Protein AF-A0A953PYT5-F1 (afdb_monomer)

Sequence (57 aa):
MFGTYEALQPGQSFELVNDHDPKPLYYQFEFER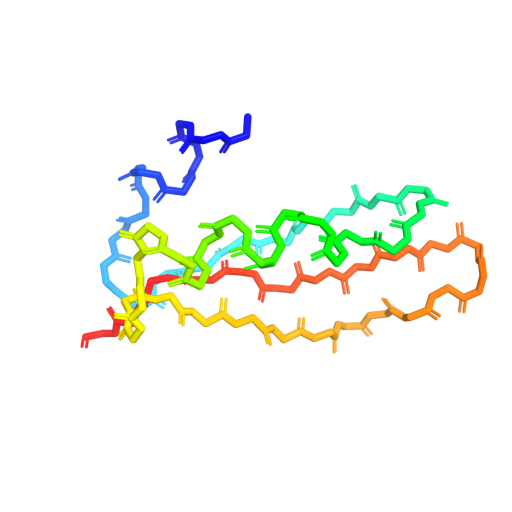RGQFTWDYVESGPEVWRVRMGKVA

Solvent-accessible surface area (backbone atoms only — not comparable to full-atom values): 3367 Å² total; per-residue (Å²): 112,69,68,62,60,70,69,48,53,68,62,33,67,50,77,49,75,38,79,52,81,63,60,70,60,50,52,51,44,45,74,77,40,64,89,48,54,46,81,42,80,78,36,86,48,86,81,46,19,29,30,41,38,28,32,50,108

pLDDT: mean 90.96, std 7.42, range [57.19, 96.5]

Secondary structure (DSSP, 8-state):
-HHHHHTPPTT-EEEEEESS--HHHHHHHHHHHTTTEEEEEEEE-SS-EEEEEEE--

Radius of gyration: 10.99 Å; Cα contacts (8 Å, |Δi|>4): 94; chains: 1; bounding box: 26×21×27 Å

Foldseek 3Di:
DVVVQVPADAPDKDKDKDCADCVVVVVVCCVPPNPQKDWAWPDHDNRMTIIIMHGHD

Nearest PDB structures (foldseek):
  3rrk-assembly1_A  TM=6.123E-01  e=7.874E-01  Meiothermus ruber DSM 1279
  5gar-assembly1_N  TM=5.834E-01  e=1.795E+00  Thermus thermophilus
  3ctr-assembly1_A  TM=5.181E-01  e=5.616E+00  Homo sapiens
  4krw-assembly1_A-2  TM=3.624E-01  e=2.313E+00  Pseudomonas aeruginosa UCBPP-PA14

Structure (mmCIF, N/CA/C/O backbone):
data_AF-A0A953PYT5-F1
#
_entry.id   AF-A0A953PYT5-F1
#
loop_
_atom_site.group_PDB
_atom_site.id
_atom_site.type_symbol
_atom_site.label_atom_id
_atom_site.label_alt_id
_atom_site.label_comp_id
_atom_site.label_asym_id
_atom_site.label_entity_id
_atom_site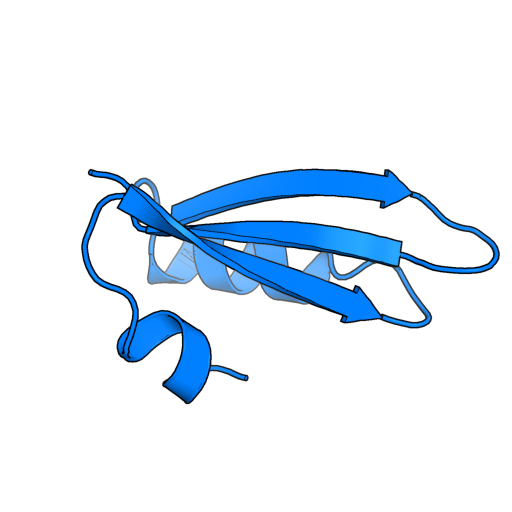.label_seq_id
_atom_site.pdbx_PDB_ins_code
_atom_site.Cartn_x
_atom_site.Cartn_y
_atom_site.Cartn_z
_atom_site.occupancy
_atom_site.B_iso_or_equiv
_atom_site.auth_seq_id
_atom_site.auth_comp_id
_atom_site.auth_asym_id
_atom_site.auth_atom_id
_atom_site.pdbx_PDB_model_num
ATOM 1 N N . MET A 1 1 ? -11.002 0.744 -9.672 1.00 57.19 1 MET A N 1
ATOM 2 C CA . MET A 1 1 ? -10.113 0.340 -8.559 1.00 57.19 1 MET A CA 1
ATOM 3 C C . MET A 1 1 ? -10.527 0.947 -7.219 1.00 57.19 1 MET A C 1
ATOM 5 O O . MET A 1 1 ? -10.676 0.175 -6.287 1.00 57.19 1 MET A O 1
ATOM 9 N N . PHE A 1 2 ? -10.805 2.256 -7.100 1.00 61.16 2 PHE A N 1
ATOM 10 C CA . PHE A 1 2 ? -11.235 2.861 -5.817 1.00 61.16 2 PHE A CA 1
ATOM 11 C C . PHE A 1 2 ? -12.466 2.199 -5.172 1.00 61.16 2 PHE A C 1
ATOM 13 O O . PHE A 1 2 ? -12.429 1.881 -3.988 1.00 61.16 2 PHE A O 1
ATOM 20 N N . GLY A 1 3 ? -13.503 1.883 -5.955 1.00 72.44 3 GLY A N 1
ATOM 21 C CA . GLY A 1 3 ? -14.698 1.208 -5.426 1.00 72.44 3 GLY A CA 1
ATOM 22 C C . GLY A 1 3 ? -14.429 -0.179 -4.823 1.00 72.44 3 GLY A C 1
ATOM 23 O O . GLY A 1 3 ? -15.113 -0.577 -3.886 1.00 72.44 3 GLY A O 1
ATOM 24 N N . THR A 1 4 ? -13.404 -0.898 -5.301 1.00 80.88 4 THR A N 1
ATOM 25 C CA . THR A 1 4 ? -13.014 -2.211 -4.756 1.00 80.88 4 THR A CA 1
ATOM 26 C C . THR A 1 4 ? -12.452 -2.073 -3.347 1.00 80.88 4 THR A C 1
ATOM 28 O O . THR A 1 4 ? -12.828 -2.838 -2.466 1.00 80.88 4 THR A O 1
ATOM 31 N N . TYR A 1 5 ? -11.596 -1.073 -3.119 1.00 84.75 5 TYR A N 1
ATOM 32 C CA . TYR A 1 5 ? -11.069 -0.785 -1.788 1.00 84.75 5 TYR A CA 1
ATOM 33 C C . TYR A 1 5 ? -12.171 -0.294 -0.846 1.00 84.75 5 TYR A C 1
ATOM 35 O O . TYR A 1 5 ? -12.267 -0.757 0.287 1.00 84.75 5 TYR A O 1
ATOM 43 N N . GLU A 1 6 ? -13.041 0.611 -1.299 1.00 84.06 6 GLU A N 1
ATOM 44 C CA . GLU A 1 6 ? -14.112 1.150 -0.453 1.00 84.06 6 GLU A CA 1
ATOM 45 C C . GLU A 1 6 ? -15.093 0.076 0.024 1.00 84.06 6 GLU A C 1
ATOM 47 O O . GLU A 1 6 ? -15.530 0.140 1.175 1.00 84.06 6 GLU A O 1
ATOM 52 N N . ALA A 1 7 ? -15.344 -0.950 -0.792 1.00 88.75 7 ALA A N 1
ATOM 53 C CA . ALA A 1 7 ? -16.202 -2.081 -0.449 1.00 88.75 7 ALA A CA 1
ATOM 54 C C . A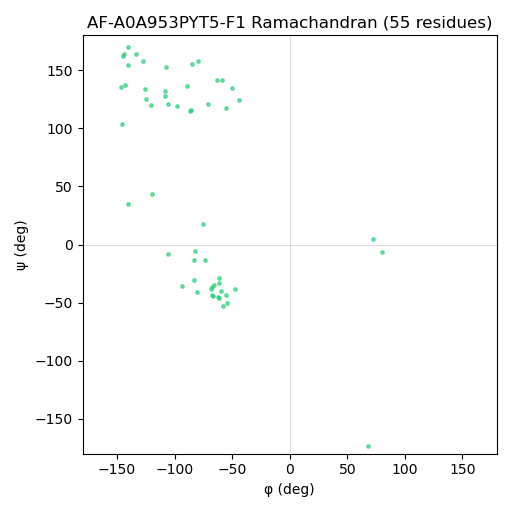LA A 1 7 ? -15.584 -3.084 0.548 1.00 88.75 7 ALA A C 1
ATOM 56 O O . ALA A 1 7 ? -16.316 -3.911 1.091 1.00 88.75 7 ALA A O 1
ATOM 57 N N . LEU A 1 8 ? -14.271 -3.029 0.813 1.00 90.31 8 LEU A N 1
ATOM 58 C CA . LEU A 1 8 ? -13.629 -3.919 1.787 1.00 90.31 8 LEU A CA 1
ATOM 59 C C . LEU A 1 8 ? -14.182 -3.685 3.199 1.00 90.31 8 LEU A C 1
ATOM 61 O O . LEU A 1 8 ? -14.376 -2.544 3.625 1.00 90.31 8 LEU A O 1
ATOM 65 N N . GLN A 1 9 ? -14.361 -4.751 3.968 1.00 91.94 9 GLN A N 1
ATOM 66 C CA . GLN A 1 9 ? -14.501 -4.656 5.422 1.00 91.94 9 GLN A CA 1
ATOM 67 C C . GLN A 1 9 ? -13.115 -4.499 6.083 1.00 91.94 9 GLN A C 1
ATOM 69 O O . GLN A 1 9 ? -12.109 -4.867 5.468 1.00 91.94 9 GLN A O 1
ATOM 74 N N . PRO A 1 10 ? -13.025 -3.958 7.314 1.00 93.00 10 PRO A N 1
ATOM 75 C CA . PRO A 1 10 ? -11.779 -3.960 8.084 1.00 93.00 10 PRO A CA 1
ATOM 76 C C . PRO A 1 10 ? -11.148 -5.360 8.136 1.00 93.00 10 PRO A C 1
ATOM 78 O O . PRO A 1 10 ? -11.850 -6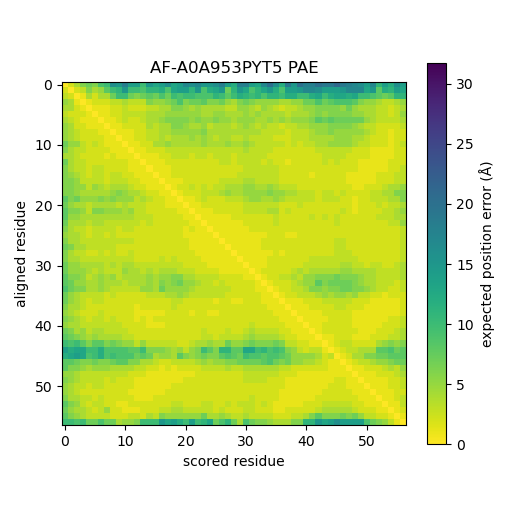.357 8.313 1.00 93.00 10 PRO A O 1
ATOM 81 N N . GLY A 1 11 ? -9.836 -5.445 7.908 1.00 92.19 11 GLY A N 1
ATOM 82 C CA . GLY A 1 11 ? -9.094 -6.707 7.826 1.00 92.19 11 GLY A CA 1
ATOM 83 C C . GLY A 1 11 ? -9.195 -7.452 6.486 1.00 92.19 11 GLY A C 1
ATOM 84 O O . GLY A 1 11 ? -8.481 -8.436 6.290 1.00 92.19 11 GLY A O 1
ATOM 85 N N . GLN A 1 12 ? -10.032 -7.008 5.541 1.00 94.94 12 GLN A N 1
ATOM 86 C CA . GLN A 1 12 ? -10.066 -7.580 4.191 1.00 94.94 12 GLN A CA 1
ATOM 87 C C . GLN A 1 12 ? -9.021 -6.941 3.273 1.00 94.94 12 GLN A C 1
ATOM 89 O O . GLN A 1 12 ? -8.609 -5.795 3.459 1.00 94.94 12 GLN A O 1
ATOM 94 N N . SER A 1 13 ? -8.621 -7.692 2.246 1.00 94.75 13 SER A N 1
ATOM 95 C CA . SER A 1 13 ? -7.666 -7.254 1.228 1.00 94.75 13 SER A CA 1
ATOM 96 C C . SER A 1 13 ? -7.994 -7.822 -0.151 1.00 94.75 13 SER A C 1
ATOM 98 O O . SER A 1 13 ? -8.746 -8.790 -0.277 1.00 94.75 13 SER A O 1
ATOM 100 N N . PHE A 1 14 ? -7.423 -7.212 -1.187 1.00 93.81 14 PHE A N 1
ATOM 101 C CA . PHE A 1 14 ? -7.405 -7.724 -2.555 1.00 93.81 14 PHE A CA 1
ATOM 102 C C . PHE A 1 14 ? -5.995 -7.605 -3.144 1.00 93.81 14 PHE A C 1
ATOM 104 O O . PHE A 1 14 ? -5.149 -6.877 -2.623 1.00 93.81 14 PHE A O 1
ATOM 111 N N . GLU A 1 15 ? -5.744 -8.316 -4.243 1.00 94.31 15 GLU A N 1
ATOM 112 C CA . GLU A 1 15 ? -4.483 -8.228 -4.979 1.00 94.31 15 GLU A CA 1
ATOM 113 C C . 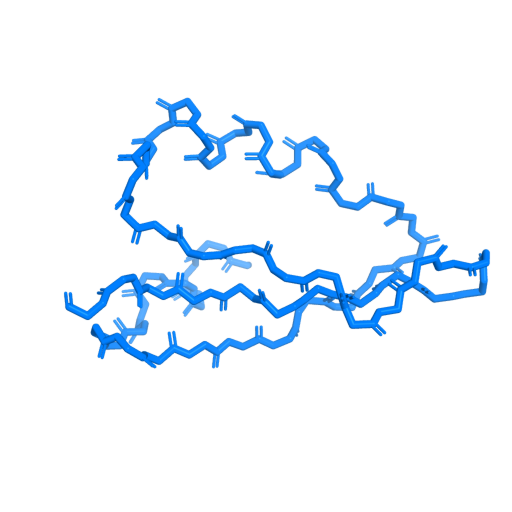GLU A 1 15 ? -4.626 -7.292 -6.182 1.00 94.31 15 GLU A C 1
ATOM 115 O O . GLU A 1 15 ? -5.440 -7.511 -7.080 1.00 94.31 15 GLU A O 1
ATOM 120 N N . LEU A 1 16 ? -3.829 -6.231 -6.179 1.00 92.62 16 LEU A N 1
ATOM 121 C CA . LEU A 1 16 ? -3.607 -5.336 -7.298 1.00 92.62 16 LEU A CA 1
ATOM 122 C C . LEU A 1 16 ? -2.492 -5.920 -8.164 1.00 92.62 16 LEU A C 1
ATOM 124 O O . LEU A 1 16 ? -1.356 -6.021 -7.709 1.00 92.62 16 LEU A O 1
ATOM 128 N N . VAL A 1 17 ? -2.817 -6.280 -9.402 1.00 93.75 17 VAL A N 1
ATOM 129 C CA . VAL A 1 17 ? -1.852 -6.735 -10.409 1.00 93.75 17 VAL A CA 1
ATOM 130 C C . VAL A 1 17 ? -1.704 -5.641 -11.459 1.00 93.75 17 VAL A C 1
ATOM 132 O O . VAL A 1 17 ? -2.711 -5.169 -11.989 1.00 93.75 17 VAL A O 1
ATOM 135 N N . ASN A 1 18 ? -0.472 -5.229 -11.738 1.00 91.75 18 ASN A N 1
ATOM 136 C CA . ASN A 1 18 ? -0.149 -4.140 -12.652 1.00 91.75 18 ASN A CA 1
ATOM 137 C C . ASN A 1 18 ? 1.096 -4.486 -13.490 1.00 91.75 18 ASN A C 1
ATOM 139 O O . ASN A 1 18 ? 1.942 -5.273 -13.063 1.00 91.75 18 ASN A O 1
ATOM 143 N N . ASP A 1 19 ? 1.217 -3.896 -14.676 1.00 92.81 19 ASP A N 1
ATOM 144 C CA . ASP A 1 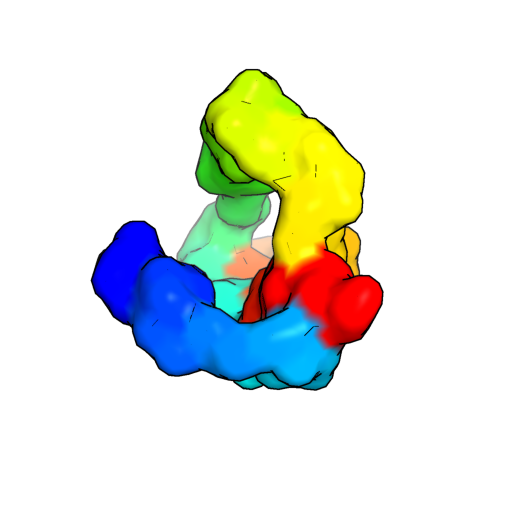19 ? 2.364 -4.073 -15.586 1.00 92.81 19 ASP A CA 1
ATOM 145 C C . ASP A 1 19 ? 3.563 -3.166 -15.230 1.00 92.81 19 ASP A C 1
ATOM 147 O O . ASP A 1 19 ? 4.646 -3.292 -15.795 1.00 92.81 19 ASP A O 1
ATOM 151 N N . HIS A 1 20 ? 3.393 -2.277 -14.250 1.00 92.75 20 HIS A N 1
ATOM 152 C CA . HIS A 1 20 ? 4.426 -1.406 -13.693 1.00 92.75 20 HIS A CA 1
ATOM 153 C C . HIS A 1 20 ? 4.238 -1.218 -12.182 1.00 92.75 20 HIS A C 1
ATOM 155 O O . HIS A 1 20 ? 3.159 -1.474 -11.643 1.00 92.75 20 HIS A O 1
ATOM 161 N N . ASP A 1 21 ? 5.278 -0.724 -11.501 1.00 92.75 21 ASP A N 1
ATOM 162 C CA . ASP A 1 21 ? 5.248 -0.455 -10.061 1.00 92.75 21 ASP A CA 1
ATOM 163 C C . ASP A 1 21 ? 4.077 0.490 -9.695 1.00 92.75 21 ASP A C 1
ATOM 165 O O . ASP A 1 21 ? 4.063 1.648 -10.131 1.00 92.75 21 ASP A O 1
ATOM 169 N N . PRO A 1 22 ? 3.099 0.041 -8.879 1.00 94.25 22 PRO A N 1
ATOM 170 C CA . PRO A 1 22 ? 1.954 0.849 -8.464 1.00 94.25 22 PRO A CA 1
ATOM 171 C C . PRO A 1 22 ? 2.288 1.905 -7.389 1.00 94.25 22 PRO A C 1
ATOM 173 O O . PRO A 1 22 ? 1.387 2.455 -6.751 1.00 94.25 22 PRO A O 1
ATOM 176 N N . LYS A 1 23 ? 3.564 2.247 -7.192 1.00 94.00 23 LYS A N 1
ATOM 177 C CA . LYS A 1 23 ? 4.045 3.285 -6.267 1.00 94.00 23 LYS A CA 1
ATOM 178 C C . LYS A 1 23 ? 3.313 4.641 -6.324 1.00 94.00 23 LYS A C 1
ATO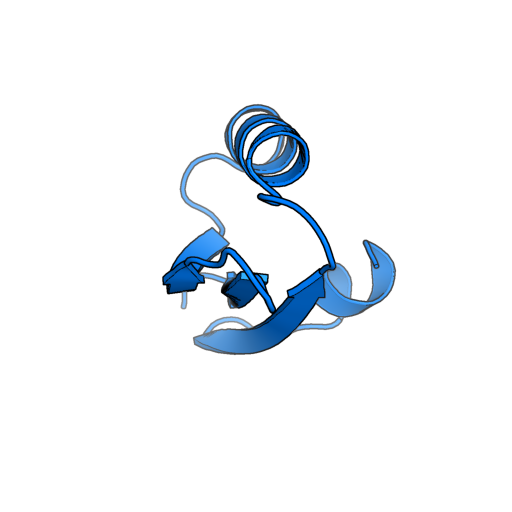M 180 O O . LYS A 1 23 ? 3.094 5.212 -5.253 1.00 94.00 23 LYS A O 1
ATOM 185 N N . PRO A 1 24 ? 2.891 5.189 -7.483 1.00 93.88 24 PRO A N 1
ATOM 186 C CA . PRO A 1 24 ? 2.087 6.415 -7.492 1.00 93.88 24 PRO A CA 1
ATOM 187 C C . PRO A 1 24 ? 0.762 6.260 -6.731 1.00 93.88 24 PRO A C 1
ATOM 189 O O . PRO A 1 24 ? 0.378 7.149 -5.971 1.00 93.88 24 PRO A O 1
ATOM 192 N N . LEU A 1 25 ? 0.103 5.104 -6.873 1.00 91.62 25 LEU A N 1
ATOM 193 C CA . LEU A 1 25 ? -1.138 4.792 -6.163 1.00 91.62 25 LEU A CA 1
ATOM 194 C C . LEU A 1 25 ? -0.891 4.626 -4.658 1.00 91.62 25 LEU A C 1
ATOM 196 O O . LEU A 1 25 ? -1.692 5.104 -3.857 1.00 91.62 25 LEU A O 1
ATOM 200 N N . TYR A 1 26 ? 0.234 4.019 -4.265 1.00 93.44 26 TYR A N 1
ATOM 201 C CA . TYR A 1 26 ? 0.644 3.951 -2.858 1.00 93.44 26 TYR A CA 1
ATOM 202 C C . TYR A 1 26 ? 0.715 5.343 -2.220 1.00 93.44 26 TYR A C 1
ATOM 204 O O . TYR A 1 26 ? 0.126 5.566 -1.164 1.00 93.44 26 TYR A O 1
ATOM 212 N N . TYR A 1 27 ? 1.396 6.297 -2.865 1.00 94.56 27 TYR A N 1
ATOM 213 C CA . TYR A 1 27 ? 1.537 7.648 -2.314 1.00 94.56 27 TYR A CA 1
ATOM 214 C C . TYR A 1 27 ? 0.212 8.401 -2.232 1.00 94.56 27 TYR A C 1
ATOM 216 O O . TYR A 1 27 ? 0.004 9.147 -1.276 1.00 94.56 27 TYR A O 1
ATOM 224 N N . GLN A 1 28 ? -0.693 8.184 -3.188 1.00 93.00 28 GLN A N 1
ATOM 225 C CA . GLN A 1 28 ? -2.039 8.743 -3.108 1.00 93.00 28 GLN A CA 1
ATOM 226 C C . GLN A 1 28 ? -2.784 8.224 -1.870 1.00 93.00 28 GLN A C 1
ATOM 228 O O . GLN A 1 28 ? -3.358 9.010 -1.119 1.00 93.00 28 GLN A O 1
ATOM 233 N N . PHE A 1 29 ? -2.730 6.914 -1.617 1.00 92.38 29 PHE A N 1
ATOM 234 C CA . PHE A 1 29 ? -3.357 6.310 -0.440 1.00 92.38 29 PHE A CA 1
ATOM 235 C C . PHE A 1 29 ? -2.694 6.732 0.871 1.00 92.38 29 PHE A C 1
ATOM 237 O O . PHE A 1 29 ? -3.398 6.938 1.856 1.00 92.38 29 PHE A O 1
ATOM 244 N N . GLU A 1 30 ? -1.370 6.900 0.895 1.00 93.50 30 GLU A N 1
ATOM 245 C CA . GLU A 1 30 ? -0.676 7.462 2.058 1.00 93.50 30 GLU A CA 1
ATOM 246 C C . GLU A 1 30 ? -1.237 8.851 2.371 1.00 93.50 30 GLU A C 1
ATOM 248 O O . GLU A 1 30 ? -1.741 9.074 3.469 1.00 93.50 30 GLU A O 1
ATOM 253 N N . PHE A 1 31 ? -1.274 9.732 1.371 1.00 94.00 31 PHE A N 1
ATOM 254 C CA . PHE A 1 31 ? -1.733 11.103 1.553 1.00 94.00 31 PHE A CA 1
ATOM 255 C C . PHE A 1 31 ? -3.205 11.192 1.987 1.00 94.00 31 PHE A C 1
ATOM 257 O O . PHE A 1 31 ? -3.538 11.951 2.897 1.00 94.00 31 PHE A O 1
ATOM 264 N N . GLU A 1 32 ? -4.095 10.422 1.357 1.00 91.00 32 GLU A N 1
ATOM 265 C CA . GLU A 1 32 ? -5.541 10.498 1.609 1.00 91.00 32 GLU A CA 1
ATOM 266 C C . GLU A 1 32 ? -5.995 9.676 2.827 1.00 91.00 32 GLU A C 1
ATOM 268 O O . GLU A 1 32 ? -7.003 9.999 3.461 1.00 91.00 32 GLU A O 1
ATOM 273 N N . ARG A 1 33 ? -5.309 8.567 3.127 1.00 87.81 33 ARG A N 1
ATOM 274 C CA . ARG A 1 33 ? -5.799 7.502 4.024 1.00 87.81 33 ARG A CA 1
ATOM 275 C C . ARG A 1 33 ? -4.696 6.948 4.920 1.00 87.81 33 ARG A C 1
ATOM 277 O O . ARG A 1 33 ? -4.686 5.759 5.249 1.00 87.81 33 ARG A O 1
ATOM 284 N N . ARG A 1 34 ? -3.776 7.815 5.338 1.00 91.00 34 ARG A N 1
ATOM 285 C CA . ARG A 1 34 ? -2.660 7.480 6.225 1.00 91.00 34 ARG A CA 1
ATOM 286 C C . ARG A 1 34 ? -3.092 6.600 7.399 1.00 91.00 34 ARG A C 1
ATOM 288 O O . ARG A 1 34 ? -3.993 6.958 8.155 1.00 91.00 34 ARG A O 1
ATOM 295 N N . GLY A 1 35 ? -2.439 5.446 7.540 1.00 90.94 35 GLY A N 1
ATOM 296 C CA . GLY A 1 35 ? -2.680 4.493 8.628 1.00 90.94 35 GLY A CA 1
ATOM 297 C C . GLY A 1 35 ? -3.991 3.701 8.546 1.00 90.94 35 GLY A C 1
ATOM 298 O O . GLY A 1 35 ? -4.287 2.963 9.478 1.00 90.94 35 GLY A O 1
ATOM 299 N N . GLN A 1 36 ? -4.776 3.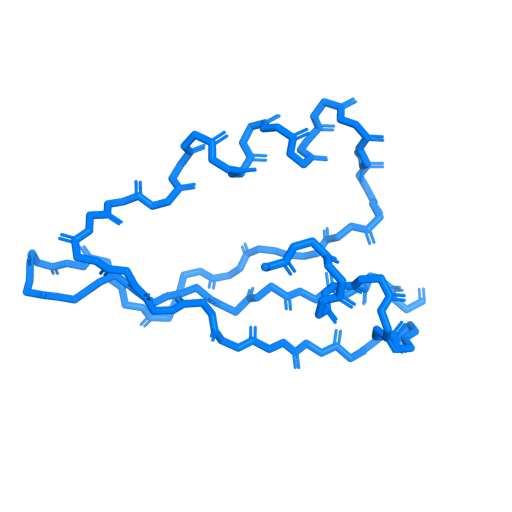832 7.471 1.00 92.12 36 GLN A N 1
ATOM 300 C CA . GLN A 1 36 ? -6.061 3.130 7.310 1.00 92.12 36 GLN A CA 1
ATOM 301 C C . GLN A 1 36 ? -6.002 1.970 6.308 1.00 92.12 36 GLN A C 1
ATOM 303 O O . GLN A 1 36 ? -6.962 1.206 6.196 1.00 92.12 36 GLN A O 1
ATOM 308 N N . PHE A 1 37 ? -4.888 1.823 5.589 1.00 94.31 37 PHE A N 1
ATOM 309 C CA . PHE A 1 37 ? -4.671 0.760 4.612 1.00 94.31 37 PHE A CA 1
ATOM 310 C C . PHE A 1 37 ? -3.362 0.014 4.877 1.00 94.31 37 PHE A C 1
ATOM 312 O O . PHE A 1 37 ? -2.439 0.550 5.492 1.00 94.31 37 PHE A O 1
ATOM 319 N N . THR A 1 38 ? -3.288 -1.213 4.375 1.00 95.19 38 THR A N 1
ATOM 320 C CA . THR A 1 38 ? -2.056 -2.001 4.279 1.00 95.19 38 THR A CA 1
ATOM 321 C C . THR A 1 38 ? -1.608 -2.090 2.825 1.00 95.19 38 THR A C 1
ATOM 323 O O . THR A 1 38 ? -2.425 -1.997 1.902 1.00 95.19 38 THR A O 1
ATOM 326 N N . TRP A 1 39 ? -0.303 -2.255 2.621 1.00 95.75 39 TRP A N 1
ATOM 327 C CA . TRP A 1 39 ? 0.303 -2.343 1.300 1.00 95.75 39 TRP A CA 1
ATOM 328 C C . TRP A 1 39 ? 1.491 -3.295 1.336 1.00 95.75 39 TRP A C 1
ATOM 330 O O . TRP A 1 39 ? 2.571 -2.937 1.807 1.00 95.75 39 TRP A O 1
ATOM 340 N N . ASP A 1 40 ? 1.291 -4.499 0.814 1.00 96.06 40 ASP A N 1
ATOM 341 C CA . ASP A 1 40 ? 2.281 -5.567 0.853 1.00 96.06 40 ASP A CA 1
ATOM 342 C C . ASP A 1 40 ? 2.639 -5.992 -0.571 1.00 96.06 40 ASP A C 1
ATOM 344 O O . ASP A 1 40 ? 1.780 -6.444 -1.328 1.00 96.06 40 ASP A O 1
ATOM 348 N N . TYR A 1 41 ? 3.908 -5.868 -0.958 1.00 95.38 41 TYR A N 1
ATOM 349 C CA . TYR A 1 41 ? 4.366 -6.399 -2.242 1.00 95.38 41 TYR A CA 1
ATOM 350 C C . TYR A 1 41 ? 4.383 -7.927 -2.189 1.00 95.38 41 TYR A C 1
ATOM 352 O O . TYR A 1 41 ? 5.066 -8.525 -1.361 1.00 95.38 41 TYR A O 1
ATOM 360 N N . VAL A 1 42 ? 3.626 -8.546 -3.090 1.00 96.50 42 VAL A N 1
ATOM 361 C CA . VAL A 1 42 ? 3.628 -9.994 -3.323 1.00 96.50 42 VAL A CA 1
ATOM 362 C C . VAL A 1 42 ? 4.603 -10.336 -4.452 1.00 96.50 42 VAL A C 1
ATOM 364 O O . VAL A 1 42 ? 5.279 -11.357 -4.386 1.00 96.50 42 VAL A O 1
ATOM 367 N N . GLU A 1 43 ? 4.705 -9.468 -5.463 1.00 95.88 43 GLU A N 1
ATOM 368 C CA . GLU A 1 43 ? 5.620 -9.603 -6.598 1.00 95.88 43 GLU A CA 1
ATOM 369 C C . GLU A 1 43 ? 6.092 -8.217 -7.060 1.00 95.88 43 GLU A C 1
ATOM 371 O O . GLU A 1 43 ? 5.283 -7.292 -7.175 1.00 95.88 43 GLU A O 1
ATOM 376 N N . SER A 1 44 ? 7.390 -8.067 -7.325 1.00 91.62 44 SER A N 1
ATOM 377 C CA . SER A 1 44 ? 8.031 -6.766 -7.579 1.00 91.62 44 SER A CA 1
ATOM 378 C C . SER A 1 44 ? 8.681 -6.679 -8.965 1.00 91.62 44 SER A C 1
ATOM 380 O O . SER A 1 44 ? 9.801 -6.182 -9.095 1.00 91.62 44 SER A O 1
ATOM 382 N N . GLY A 1 45 ? 7.990 -7.167 -9.999 1.00 90.31 45 GLY A N 1
ATOM 383 C CA . GLY A 1 45 ? 8.437 -7.070 -11.388 1.00 90.31 45 GLY A CA 1
ATOM 384 C C . GLY A 1 45 ? 9.683 -7.908 -11.721 1.00 90.31 45 GLY A C 1
ATOM 385 O O . GLY A 1 45 ? 10.160 -8.684 -10.892 1.00 90.31 45 GLY A O 1
ATOM 386 N N . PRO A 1 46 ? 10.231 -7.757 -12.947 1.00 89.75 46 PRO A N 1
ATOM 387 C CA . PRO A 1 46 ? 9.846 -6.787 -13.982 1.00 89.75 46 PRO A CA 1
ATOM 388 C C . PRO A 1 46 ? 8.657 -7.216 -14.855 1.00 89.75 46 PRO A C 1
ATOM 390 O O . PRO A 1 46 ? 8.124 -6.382 -15.577 1.00 89.75 46 PRO A O 1
ATOM 393 N N . GLU A 1 47 ? 8.250 -8.486 -14.809 1.00 91.38 47 GLU A N 1
ATOM 394 C CA . GLU A 1 47 ? 7.181 -9.019 -15.667 1.00 91.38 47 GLU A CA 1
ATOM 395 C C . GLU A 1 47 ? 5.786 -8.681 -15.129 1.00 91.38 47 GLU A C 1
ATOM 397 O O . GLU A 1 47 ? 4.895 -8.320 -15.896 1.00 91.38 47 GLU A O 1
ATOM 402 N N . VAL A 1 48 ? 5.603 -8.767 -13.809 1.00 93.38 48 VAL A N 1
ATOM 403 C CA . VAL A 1 48 ? 4.340 -8.469 -13.130 1.00 93.38 48 VAL A CA 1
ATOM 404 C C . VAL A 1 48 ? 4.615 -7.796 -11.789 1.00 93.38 48 VAL A C 1
ATOM 406 O O . VAL A 1 48 ? 5.478 -8.216 -11.020 1.00 93.38 48 VAL A O 1
ATOM 409 N N . TRP A 1 49 ? 3.844 -6.758 -11.480 1.00 96.12 49 TRP A N 1
ATOM 410 C CA . TRP A 1 49 ? 3.813 -6.144 -10.159 1.00 96.12 49 TRP A CA 1
ATOM 411 C C . TRP A 1 49 ? 2.528 -6.546 -9.460 1.00 96.12 49 TRP A C 1
ATOM 413 O O . TRP A 1 49 ? 1.433 -6.273 -9.952 1.00 96.12 49 TRP A O 1
ATOM 423 N N . ARG A 1 50 ? 2.649 -7.195 -8.304 1.00 96.50 50 ARG A N 1
ATOM 424 C CA . ARG A 1 50 ? 1.511 -7.640 -7.504 1.00 96.50 50 ARG A CA 1
ATOM 425 C C . ARG A 1 50 ? 1.630 -7.096 -6.098 1.00 96.50 50 ARG A C 1
ATOM 427 O O . ARG A 1 50 ? 2.609 -7.354 -5.402 1.00 96.50 50 ARG A O 1
ATOM 434 N N . VAL A 1 51 ? 0.594 -6.403 -5.655 1.00 96.31 51 VAL A N 1
ATOM 435 C CA . VAL A 1 51 ? 0.493 -5.861 -4.303 1.00 96.31 51 VAL A CA 1
ATOM 436 C C . VAL A 1 51 ? -0.793 -6.347 -3.667 1.00 96.31 51 VAL A C 1
ATOM 438 O O . VAL A 1 51 ? -1.859 -6.251 -4.265 1.00 96.31 51 VAL A O 1
ATOM 441 N N . ARG A 1 52 ? -0.721 -6.820 -2.429 1.00 95.88 52 ARG A N 1
ATOM 442 C CA . ARG A 1 52 ? -1.893 -7.012 -1.585 1.00 95.88 52 ARG A CA 1
ATOM 443 C C . ARG A 1 52 ? -2.196 -5.703 -0.864 1.00 95.88 52 ARG A C 1
ATOM 445 O O . ARG A 1 52 ? -1.404 -5.238 -0.050 1.00 95.88 52 ARG A O 1
ATOM 452 N N . MET A 1 53 ? -3.343 -5.114 -1.181 1.00 94.75 53 MET A N 1
ATOM 453 C CA . MET A 1 53 ? -3.858 -3.917 -0.519 1.00 94.75 53 MET A CA 1
ATOM 454 C C . MET A 1 53 ? -5.054 -4.300 0.348 1.00 94.75 53 MET A C 1
ATOM 456 O O . MET A 1 53 ? -5.967 -4.977 -0.128 1.00 94.75 53 MET A O 1
ATOM 460 N N . GLY A 1 54 ? -5.087 -3.838 1.596 1.00 95.00 54 GLY A N 1
ATOM 461 C CA . GLY A 1 54 ? -6.194 -4.106 2.515 1.00 95.00 54 GLY A CA 1
ATOM 462 C C . GLY A 1 54 ? -6.584 -2.920 3.380 1.00 95.00 54 GLY A C 1
ATOM 463 O O . GLY A 1 54 ? -5.887 -1.908 3.407 1.00 95.00 54 GLY A O 1
ATOM 464 N N . LYS A 1 55 ? -7.710 -3.049 4.087 1.00 94.12 55 LYS A N 1
ATOM 465 C CA . LYS A 1 55 ? -8.100 -2.128 5.163 1.00 94.12 55 LYS A CA 1
ATOM 466 C C . LYS A 1 55 ? -7.536 -2.625 6.484 1.00 94.12 55 LYS A C 1
ATOM 468 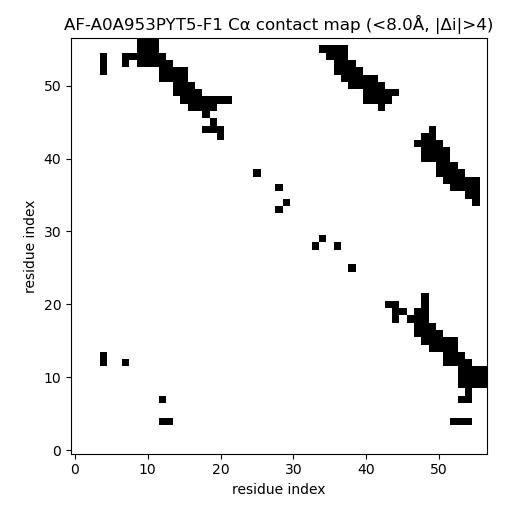O O . LYS A 1 55 ? -7.642 -3.814 6.790 1.00 94.12 55 LYS A O 1
ATOM 473 N N . VAL A 1 56 ? -6.993 -1.709 7.279 1.00 91.38 56 VAL A N 1
ATOM 474 C CA . VAL A 1 56 ? -6.599 -2.010 8.663 1.00 91.38 56 VAL A CA 1
ATOM 475 C C . VAL A 1 56 ? -7.836 -2.484 9.445 1.00 91.38 56 VAL A C 1
ATOM 477 O O . VAL A 1 56 ? -8.947 -2.022 9.175 1.00 91.38 56 VAL A O 1
ATOM 480 N N . ALA A 1 57 ? -7.644 -3.471 10.324 1.00 80.69 57 ALA A N 1
ATOM 481 C CA . ALA A 1 57 ? -8.693 -4.055 11.163 1.00 80.69 57 ALA A CA 1
ATOM 482 C C . ALA A 1 57 ? -9.134 -3.112 12.291 1.00 80.69 57 ALA A C 1
ATOM 484 O O . ALA A 1 57 ? -8.268 -2.368 12.806 1.00 80.69 57 ALA A O 1
#

Mean predicted aligned error: 3.52 Å